Protein AF-A0A970DZ80-F1 (afdb_monomer_lite)

Foldseek 3Di:
DCCDPLVVCLVVQLVVCCVVVVDNVVSNVSSQLSVLCVVVVNDNVSSVVVSVVVVVCCVPPPVNVVVVVVLVVLLVVLVVCVVVCVLVVLLVVCCVVQPDLVSLLVVLLVQLVVQVPDLSNLCNRSLSNSVSNNVVVVHDSVNSNVSNNVD

pLDDT: mean 85.57, std 8.09, range [48.88, 96.75]

Radius of gyration: 20.86 Å; chains: 1; bounding box: 46×33×56 Å

Secondary structure (DSSP, 8-state):
---GGGGGHHHHHHHHHHHHH--HHHHHHHHHHHHHHHHTTT-HHHHHHHHHHHHHHHHH-HHHHHHHHHHHHHHHHHHHHHHTTHHHHHHHHHHHH--SHHHHHHHHHHHHHHHTT-HHHHHHHHHHHHHHHHHHTT--HHHHHHHHHT-

Structure (mmCIF, N/CA/C/O backbone):
data_AF-A0A970DZ80-F1
#
_entry.id   AF-A0A970DZ80-F1
#
loop_
_atom_site.group_PDB
_atom_site.id
_atom_site.type_symbol
_atom_site.label_atom_id
_atom_site.label_alt_id
_atom_site.label_comp_id
_atom_site.label_asym_id
_atom_site.label_entity_id
_atom_site.label_seq_id
_atom_site.pdbx_PDB_ins_code
_atom_site.Cartn_x
_atom_site.Cartn_y
_atom_site.Cartn_z
_atom_site.occupancy
_atom_site.B_iso_or_equiv
_atom_site.auth_seq_id
_atom_site.auth_comp_id
_atom_site.auth_asym_id
_atom_site.auth_atom_id
_atom_site.pdbx_PDB_model_num
ATOM 1 N N . MET A 1 1 ? 3.793 8.892 -30.257 1.00 48.88 1 MET A N 1
ATOM 2 C CA . MET A 1 1 ? 3.895 7.452 -30.570 1.00 48.88 1 MET A CA 1
ATOM 3 C C . MET A 1 1 ? 2.615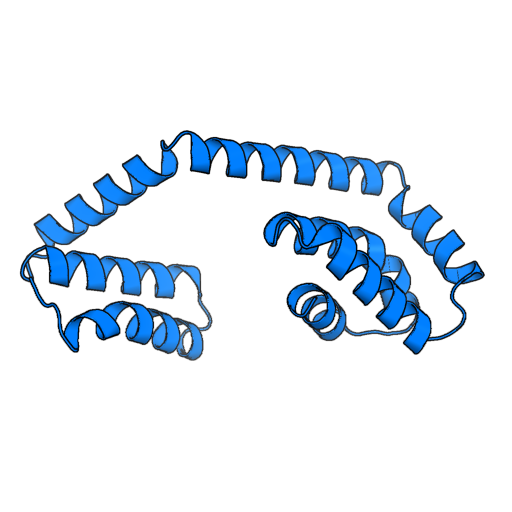 6.803 -30.084 1.00 48.88 1 MET A C 1
ATOM 5 O O . MET A 1 1 ? 2.346 6.873 -28.892 1.00 48.88 1 MET A O 1
ATOM 9 N N . GLU A 1 2 ? 1.790 6.262 -30.978 1.00 55.28 2 GLU A N 1
ATOM 10 C CA . GLU A 1 2 ? 0.603 5.509 -30.561 1.00 55.28 2 GLU A CA 1
ATOM 11 C C . GLU A 1 2 ? 1.027 4.084 -30.207 1.00 55.28 2 GLU A C 1
ATOM 13 O O . GLU A 1 2 ? 1.278 3.258 -31.078 1.00 55.28 2 GLU A O 1
ATOM 18 N N . PHE A 1 3 ? 1.133 3.792 -28.912 1.00 65.94 3 PHE A N 1
ATOM 19 C CA . PHE A 1 3 ? 1.475 2.454 -28.418 1.00 65.94 3 PHE A CA 1
ATOM 20 C C . PHE A 1 3 ? 0.312 1.449 -28.522 1.00 65.94 3 PHE A C 1
ATOM 22 O O . PHE A 1 3 ? 0.455 0.312 -28.075 1.00 65.94 3 PHE A O 1
ATOM 29 N N . GLY A 1 4 ? -0.819 1.841 -29.127 1.00 78.19 4 GLY A N 1
ATOM 30 C CA . GLY A 1 4 ? -1.952 0.976 -29.467 1.00 78.19 4 GLY A CA 1
ATOM 31 C C . GLY A 1 4 ? -2.290 -0.061 -28.389 1.00 78.19 4 GLY A C 1
ATOM 32 O O . GLY A 1 4 ? -2.302 0.230 -27.193 1.00 78.19 4 GLY A O 1
ATOM 33 N N . LEU A 1 5 ? -2.496 -1.307 -28.818 1.00 80.19 5 LEU A N 1
ATOM 34 C CA . LEU A 1 5 ? -2.768 -2.455 -27.942 1.00 80.19 5 LEU A CA 1
ATOM 35 C C . LEU A 1 5 ? -1.568 -2.869 -27.069 1.00 80.19 5 LEU A C 1
ATOM 37 O O . LEU A 1 5 ? -1.751 -3.510 -26.036 1.00 80.19 5 LEU A O 1
ATOM 41 N N . VAL A 1 6 ? -0.343 -2.491 -27.447 1.00 85.00 6 VAL A N 1
ATOM 42 C CA . VAL A 1 6 ? 0.890 -2.847 -26.721 1.00 85.00 6 VAL A CA 1
ATOM 43 C C . VAL A 1 6 ? 0.936 -2.160 -25.349 1.00 85.00 6 VAL A C 1
ATOM 45 O O . VAL A 1 6 ? 1.479 -2.715 -24.398 1.00 85.00 6 VAL A O 1
ATOM 48 N N . SER A 1 7 ? 0.279 -1.005 -25.206 1.00 86.12 7 SER A N 1
ATOM 49 C CA . SER A 1 7 ? 0.152 -0.279 -23.932 1.00 86.12 7 SER A CA 1
ATOM 50 C C . SER A 1 7 ? -0.620 -1.037 -22.839 1.00 86.12 7 SER A C 1
ATOM 52 O O . SER A 1 7 ? -0.438 -0.761 -21.655 1.00 86.12 7 SER A O 1
ATOM 54 N N . VAL A 1 8 ? -1.445 -2.021 -23.215 1.00 90.25 8 VAL A N 1
ATOM 55 C CA . VAL A 1 8 ? -2.233 -2.842 -22.278 1.00 90.25 8 VAL A CA 1
ATOM 56 C C . VAL A 1 8 ? -1.405 -3.995 -21.701 1.00 90.25 8 VAL A C 1
ATOM 58 O O . VAL A 1 8 ? -1.754 -4.547 -20.657 1.00 90.25 8 VAL A O 1
ATOM 61 N N . ILE A 1 9 ? -0.280 -4.347 -22.335 1.00 92.00 9 ILE A N 1
ATOM 62 C CA . ILE A 1 9 ? 0.556 -5.477 -21.913 1.00 92.00 9 ILE A CA 1
ATOM 63 C C . ILE A 1 9 ? 1.079 -5.293 -20.478 1.00 92.00 9 ILE A C 1
ATOM 65 O O . ILE A 1 9 ? 0.874 -6.213 -19.685 1.00 92.00 9 ILE A O 1
ATOM 69 N N . PRO A 1 10 ? 1.674 -4.148 -20.082 1.00 93.81 10 PRO A N 1
ATOM 70 C CA . PRO A 1 10 ? 2.176 -3.971 -18.719 1.00 93.81 10 PRO A CA 1
ATOM 71 C C . PRO A 1 10 ? 1.130 -4.140 -17.606 1.00 93.81 10 PRO A C 1
ATOM 73 O O . PRO A 1 10 ? 1.378 -4.937 -16.693 1.00 93.81 10 PRO A O 1
ATOM 76 N N . PRO A 1 11 ? -0.044 -3.471 -17.647 1.00 94.25 11 PRO A N 1
ATOM 77 C CA . PRO A 1 11 ? -1.057 -3.654 -16.611 1.00 94.25 11 PRO A CA 1
ATOM 78 C C . PRO A 1 11 ? -1.670 -5.059 -16.639 1.00 94.25 11 PRO A C 1
ATOM 80 O O . PRO A 1 11 ? -1.872 -5.650 -15.579 1.00 94.25 11 PRO A O 1
ATOM 83 N N . ALA A 1 12 ? -1.913 -5.639 -17.820 1.00 94.94 12 ALA A N 1
ATOM 84 C CA . ALA A 1 12 ? -2.444 -6.998 -17.920 1.00 94.94 12 ALA A CA 1
ATOM 85 C C . ALA A 1 12 ? -1.473 -8.028 -17.325 1.00 94.94 12 ALA A C 1
ATOM 87 O O . ALA A 1 12 ? -1.881 -8.884 -16.540 1.00 94.94 12 ALA A O 1
ATOM 88 N N . LEU A 1 13 ? -0.180 -7.912 -17.643 1.00 94.94 13 LEU A N 1
ATOM 89 C CA . LEU A 1 13 ? 0.866 -8.776 -17.106 1.00 94.94 13 LEU A CA 1
ATOM 90 C C . LEU A 1 13 ? 0.946 -8.662 -15.580 1.00 94.94 13 LEU A C 1
ATOM 92 O O . LEU A 1 13 ? 0.962 -9.685 -14.896 1.00 94.94 13 LEU A O 1
ATOM 96 N N . ALA A 1 14 ? 0.932 -7.438 -15.043 1.00 95.62 14 ALA A N 1
ATOM 97 C CA . ALA A 1 14 ? 0.954 -7.209 -13.601 1.00 95.62 14 ALA A CA 1
ATOM 98 C C . ALA A 1 14 ? -0.245 -7.863 -12.894 1.00 95.62 14 ALA A C 1
ATOM 100 O O . ALA A 1 14 ? -0.062 -8.562 -11.897 1.00 95.62 14 ALA A O 1
ATOM 101 N N . ILE A 1 15 ? -1.461 -7.690 -13.427 1.00 95.50 15 ILE A N 1
ATOM 102 C CA . ILE A 1 15 ? -2.690 -8.258 -12.852 1.00 95.50 15 ILE A CA 1
ATOM 103 C C . ILE A 1 15 ? -2.661 -9.788 -12.909 1.00 95.50 15 ILE A C 1
ATOM 105 O O . ILE A 1 15 ? -2.884 -10.449 -11.894 1.00 95.50 15 ILE A O 1
ATOM 109 N N . ILE A 1 16 ? -2.355 -10.368 -14.074 1.00 96.50 16 ILE A N 1
ATOM 110 C CA . ILE A 1 16 ? -2.326 -11.826 -14.260 1.00 96.50 16 ILE A CA 1
ATOM 111 C C . ILE A 1 16 ? -1.285 -12.456 -13.332 1.00 96.50 16 ILE A C 1
ATOM 113 O O . ILE A 1 16 ? -1.594 -13.413 -12.615 1.00 96.50 16 ILE A O 1
ATOM 117 N N . LEU A 1 17 ? -0.071 -11.899 -13.284 1.00 95.69 17 LEU A N 1
ATOM 118 C CA . LEU A 1 17 ? 0.977 -12.391 -12.393 1.00 95.69 17 LEU A CA 1
ATOM 119 C C . LEU A 1 17 ? 0.579 -12.246 -10.925 1.00 95.69 17 LEU A C 1
ATOM 121 O O . LEU A 1 17 ? 0.798 -13.184 -10.159 1.00 95.69 17 LEU A O 1
ATOM 125 N N . ALA A 1 18 ? -0.062 -11.145 -10.526 1.00 96.06 18 ALA A N 1
ATOM 126 C CA . ALA A 1 18 ? -0.501 -10.956 -9.145 1.00 96.06 18 ALA A CA 1
ATOM 127 C C . ALA A 1 18 ? -1.551 -12.001 -8.740 1.00 96.06 18 ALA A C 1
ATOM 129 O O . ALA A 1 18 ? -1.488 -12.554 -7.638 1.00 96.06 18 ALA A O 1
ATOM 130 N N . LEU A 1 19 ? -2.477 -12.329 -9.646 1.00 96.06 19 LEU A N 1
ATOM 131 C CA . LEU A 1 19 ? -3.523 -13.322 -9.410 1.00 96.06 19 LEU A CA 1
ATOM 132 C C . LEU A 1 19 ? -2.980 -14.754 -9.332 1.00 96.06 19 LEU A C 1
ATOM 134 O O . LEU A 1 19 ? -3.439 -15.511 -8.469 1.00 96.06 19 LEU A O 1
ATOM 138 N N . VAL A 1 20 ? -2.018 -15.112 -10.191 1.00 96.75 20 VAL A N 1
ATOM 139 C CA . VAL A 1 20 ? -1.418 -16.458 -10.258 1.00 96.75 20 VAL A CA 1
ATOM 140 C C . VAL A 1 20 ? -0.386 -16.667 -9.154 1.00 96.75 20 VAL A C 1
ATOM 142 O O . VAL A 1 20 ? -0.465 -17.638 -8.406 1.00 96.75 20 VAL A O 1
ATOM 145 N N . THR A 1 21 ? 0.577 -15.752 -9.019 1.00 95.06 21 THR A N 1
ATOM 146 C CA . THR A 1 21 ? 1.692 -15.905 -8.070 1.00 95.06 21 THR A CA 1
ATOM 147 C C . THR A 1 21 ? 1.298 -15.591 -6.632 1.00 95.06 21 THR A C 1
ATOM 149 O O . THR A 1 21 ? 2.036 -15.946 -5.714 1.00 95.06 21 THR A O 1
ATOM 152 N N . LYS A 1 22 ? 0.168 -14.895 -6.426 1.00 93.69 22 LYS A N 1
ATOM 153 C CA . LYS A 1 22 ? -0.253 -14.331 -5.131 1.00 93.69 22 LYS A CA 1
ATOM 154 C C . LYS A 1 22 ? 0.805 -13.416 -4.496 1.00 93.69 22 LYS A C 1
ATOM 156 O O . LYS A 1 22 ? 0.773 -13.177 -3.291 1.00 93.69 22 LYS A O 1
ATOM 161 N N . LYS A 1 23 ? 1.742 -12.891 -5.294 1.00 93.69 23 LYS A N 1
ATOM 162 C CA . LYS A 1 23 ? 2.817 -11.991 -4.860 1.00 93.69 23 LYS A CA 1
ATOM 163 C C . LYS A 1 23 ? 2.706 -10.669 -5.612 1.00 93.69 23 LYS A C 1
ATOM 165 O O . LYS A 1 23 ? 3.168 -10.548 -6.743 1.00 93.69 23 LYS A O 1
ATOM 170 N N . VAL A 1 24 ? 2.107 -9.666 -4.973 1.00 93.44 24 VAL A N 1
ATOM 171 C CA . VAL A 1 24 ? 1.808 -8.370 -5.608 1.00 93.44 24 VAL A CA 1
ATOM 172 C C . VAL A 1 24 ? 3.085 -7.627 -6.010 1.00 93.44 24 VAL A C 1
ATOM 174 O O . VAL A 1 24 ? 3.213 -7.237 -7.164 1.00 93.44 24 VAL A O 1
ATOM 177 N N . ILE A 1 25 ? 4.063 -7.505 -5.104 1.00 93.69 25 ILE A N 1
ATOM 178 C CA . ILE A 1 25 ? 5.290 -6.720 -5.347 1.00 93.69 25 ILE A CA 1
ATOM 179 C C . ILE A 1 25 ? 6.094 -7.242 -6.559 1.00 93.69 25 ILE A C 1
ATOM 181 O O . ILE A 1 25 ? 6.344 -6.457 -7.473 1.00 93.69 25 ILE A O 1
ATOM 185 N N . PRO A 1 26 ? 6.450 -8.543 -6.652 1.00 94.12 26 PRO A N 1
ATOM 186 C CA . PRO A 1 26 ? 7.110 -9.081 -7.845 1.00 94.12 26 PRO A CA 1
ATOM 187 C C . PRO A 1 26 ? 6.295 -8.908 -9.130 1.00 94.12 26 PRO A C 1
ATOM 189 O O . PRO A 1 26 ? 6.866 -8.689 -10.194 1.00 94.12 26 PRO A O 1
ATOM 192 N N . SER A 1 27 ? 4.967 -8.995 -9.037 1.00 96.12 27 SER A N 1
ATOM 193 C CA . SER A 1 27 ? 4.080 -8.875 -10.199 1.00 96.12 27 SER A CA 1
ATOM 194 C C . SER A 1 27 ? 4.022 -7.444 -10.730 1.00 96.12 27 SER A C 1
ATOM 196 O O . SER A 1 27 ? 4.090 -7.236 -11.939 1.00 96.12 27 SER A O 1
ATOM 198 N N . LEU A 1 28 ? 3.969 -6.456 -9.831 1.00 94.38 28 LEU A N 1
ATOM 199 C CA . LEU A 1 28 ? 4.071 -5.039 -10.181 1.00 94.38 28 LEU A CA 1
ATOM 200 C C . LEU A 1 28 ? 5.427 -4.724 -10.817 1.00 94.38 28 LEU A C 1
ATOM 202 O O . LEU A 1 28 ? 5.466 -4.073 -11.857 1.00 94.38 28 LEU A O 1
ATOM 206 N N . LEU A 1 29 ? 6.524 -5.237 -10.249 1.00 94.25 29 LEU A N 1
ATOM 207 C CA . LEU A 1 29 ? 7.862 -5.041 -10.811 1.00 94.25 29 LEU A CA 1
ATOM 208 C C . LEU A 1 29 ? 7.970 -5.617 -12.231 1.00 94.25 29 LEU A C 1
ATOM 210 O O . LEU A 1 29 ? 8.496 -4.954 -13.120 1.00 94.25 29 LEU A O 1
ATOM 214 N N . ALA A 1 30 ? 7.435 -6.819 -12.464 1.00 94.25 30 ALA A N 1
ATOM 215 C CA . ALA A 1 30 ? 7.389 -7.420 -13.796 1.00 94.25 30 ALA A CA 1
ATOM 216 C C . ALA A 1 30 ? 6.571 -6.571 -14.787 1.00 94.25 30 ALA A C 1
ATOM 218 O O . ALA A 1 30 ? 6.994 -6.380 -15.928 1.00 94.25 30 ALA A O 1
ATOM 219 N N . GLY A 1 31 ? 5.443 -6.007 -14.342 1.00 94.69 31 GLY A N 1
ATOM 220 C CA . GLY A 1 31 ? 4.664 -5.041 -15.116 1.00 94.69 31 GLY A CA 1
ATOM 221 C C . GLY A 1 31 ? 5.482 -3.806 -15.495 1.00 94.69 31 GLY A C 1
ATOM 222 O O . GLY A 1 31 ? 5.595 -3.491 -16.678 1.00 94.69 31 GLY A O 1
ATOM 223 N N . ILE A 1 32 ? 6.127 -3.155 -14.523 1.00 94.44 32 ILE A N 1
ATOM 224 C CA . ILE A 1 32 ? 6.969 -1.968 -14.751 1.00 94.44 32 ILE A CA 1
ATOM 225 C C . ILE A 1 32 ? 8.099 -2.280 -15.738 1.00 94.44 32 ILE A C 1
ATOM 227 O O . ILE A 1 32 ? 8.281 -1.544 -16.705 1.00 94.44 32 ILE A O 1
ATOM 231 N N . LEU A 1 33 ? 8.806 -3.400 -15.553 1.00 94.50 33 LEU A N 1
ATOM 232 C CA . LEU A 1 33 ? 9.879 -3.827 -16.454 1.00 94.50 33 LEU A CA 1
ATOM 233 C C . LEU A 1 33 ? 9.370 -4.078 -17.876 1.00 94.50 33 LEU A C 1
ATOM 235 O O . LEU A 1 33 ? 10.038 -3.703 -18.836 1.00 94.50 33 LEU A O 1
ATOM 239 N N . SER A 1 34 ? 8.181 -4.666 -18.032 1.00 93.81 34 SER A N 1
ATOM 240 C CA . SER A 1 34 ? 7.580 -4.849 -19.357 1.00 93.81 34 SER A CA 1
ATOM 241 C C . SER A 1 34 ? 7.221 -3.514 -20.023 1.00 93.81 34 SER A C 1
ATOM 243 O O . SER A 1 34 ? 7.466 -3.344 -21.215 1.00 93.81 34 SER A O 1
ATOM 245 N N . GLY A 1 35 ? 6.735 -2.531 -19.256 1.00 92.38 35 GLY A N 1
ATOM 246 C CA . GLY A 1 35 ? 6.494 -1.171 -19.744 1.00 92.38 35 GLY A CA 1
ATOM 247 C C . GLY A 1 35 ? 7.787 -0.468 -20.153 1.00 92.38 35 GLY A C 1
ATOM 248 O O . GLY A 1 35 ? 7.877 0.076 -21.252 1.00 92.38 35 GLY A O 1
ATOM 249 N N . ALA A 1 36 ? 8.822 -0.557 -19.318 1.00 92.44 36 ALA A N 1
ATOM 250 C CA . ALA A 1 36 ? 10.142 -0.016 -19.617 1.00 92.44 36 ALA A CA 1
ATOM 251 C C . ALA A 1 36 ? 10.771 -0.666 -20.859 1.00 92.44 36 ALA A C 1
ATOM 253 O O . ALA A 1 36 ? 11.436 0.016 -21.636 1.00 92.44 36 ALA A O 1
ATOM 254 N N . LEU A 1 37 ? 10.527 -1.961 -21.086 1.00 93.19 37 LEU A N 1
ATOM 255 C CA . LEU A 1 37 ? 10.997 -2.683 -22.268 1.00 93.19 37 LEU A CA 1
ATOM 256 C C . LEU A 1 37 ? 10.326 -2.183 -23.552 1.00 93.19 37 LEU A C 1
ATOM 258 O O . LEU A 1 37 ? 11.005 -1.998 -24.562 1.00 93.19 37 LEU A O 1
ATOM 262 N N . ILE A 1 38 ? 9.020 -1.911 -23.500 1.00 91.81 38 ILE A N 1
ATOM 263 C CA . ILE A 1 38 ? 8.272 -1.322 -24.620 1.00 91.81 38 ILE A CA 1
ATOM 264 C C . ILE A 1 38 ? 8.802 0.084 -24.935 1.00 91.81 38 ILE A C 1
ATOM 266 O O . ILE A 1 38 ? 9.047 0.400 -26.099 1.00 91.81 38 ILE A O 1
ATOM 270 N N . LEU A 1 39 ? 9.031 0.905 -23.904 1.00 90.25 39 LEU A N 1
ATOM 271 C CA . LEU A 1 39 ? 9.573 2.261 -24.051 1.00 90.25 39 LEU A CA 1
ATOM 272 C C . LEU A 1 39 ? 11.029 2.273 -24.541 1.00 90.25 39 LEU A C 1
ATOM 274 O O . LEU A 1 39 ? 11.438 3.207 -25.222 1.00 90.25 39 LEU A O 1
ATOM 278 N N . SER A 1 40 ? 11.792 1.221 -24.244 1.00 90.38 40 SER A N 1
ATOM 279 C CA . SER A 1 40 ? 13.205 1.081 -24.623 1.00 90.38 40 SER A CA 1
ATOM 280 C C . SER A 1 40 ? 13.417 0.301 -25.926 1.00 90.38 40 SER A C 1
ATOM 282 O O . SER A 1 40 ? 14.501 -0.240 -26.144 1.00 90.38 40 SER A O 1
ATOM 284 N N . HIS A 1 41 ? 12.395 0.190 -26.783 1.00 88.06 41 HIS A N 1
ATOM 285 C CA . HIS A 1 41 ? 12.458 -0.534 -28.061 1.00 88.06 41 HIS A CA 1
ATOM 286 C C . HIS A 1 41 ? 12.996 -1.972 -27.938 1.00 88.06 41 HIS A C 1
ATOM 288 O O . HIS A 1 41 ? 13.804 -2.413 -28.754 1.00 88.06 41 HIS A O 1
ATOM 294 N N . TRP A 1 42 ? 12.552 -2.710 -26.917 1.00 87.69 42 TRP A N 1
ATOM 295 C CA . TRP A 1 42 ? 12.970 -4.091 -26.638 1.00 87.69 42 TRP A CA 1
ATOM 296 C C . TRP A 1 42 ? 14.444 -4.266 -26.245 1.00 87.69 42 TRP A C 1
ATOM 298 O O . TRP A 1 42 ? 14.934 -5.394 -26.202 1.00 87.69 42 TRP A O 1
ATOM 308 N N . ASN A 1 43 ? 15.147 -3.185 -25.890 1.00 92.38 43 ASN A N 1
ATOM 309 C CA . ASN A 1 43 ? 16.490 -3.272 -25.326 1.00 92.38 43 ASN A CA 1
ATOM 310 C C . ASN A 1 43 ? 16.434 -3.516 -23.801 1.00 92.38 43 ASN A C 1
ATOM 312 O O . ASN A 1 43 ? 16.019 -2.621 -23.058 1.00 92.38 43 ASN A O 1
ATOM 316 N N . PRO A 1 44 ? 16.879 -4.687 -23.304 1.00 90.19 44 PRO A N 1
ATOM 317 C CA . PRO A 1 44 ? 16.769 -5.032 -21.888 1.00 90.19 44 PRO A CA 1
ATOM 318 C C . PRO A 1 44 ? 17.708 -4.216 -20.991 1.00 90.19 44 PRO A C 1
ATOM 320 O O . PRO A 1 44 ? 17.345 -3.904 -19.860 1.00 90.19 44 PRO A O 1
ATOM 323 N N . ILE A 1 45 ? 18.894 -3.839 -21.480 1.00 93.12 45 ILE A N 1
ATOM 324 C CA . ILE A 1 45 ? 19.860 -3.052 -20.700 1.00 93.12 45 ILE A CA 1
ATOM 325 C C . ILE A 1 45 ? 19.290 -1.653 -20.470 1.00 93.12 45 ILE A C 1
ATOM 327 O O . ILE A 1 45 ? 19.216 -1.193 -19.332 1.00 93.12 45 ILE A O 1
ATOM 331 N N . THR A 1 46 ? 18.812 -1.018 -21.543 1.00 91.75 46 THR A N 1
ATOM 332 C CA . THR A 1 46 ? 18.207 0.316 -21.476 1.00 91.75 46 THR A CA 1
ATOM 333 C C . THR A 1 46 ? 16.931 0.317 -20.632 1.00 91.75 46 THR A C 1
ATOM 335 O O . THR A 1 46 ? 16.735 1.228 -19.830 1.00 91.75 46 THR A O 1
ATOM 338 N N . ALA A 1 47 ? 16.107 -0.731 -20.727 1.00 92.75 47 ALA A N 1
ATOM 339 C CA . ALA A 1 47 ? 14.888 -0.870 -19.930 1.00 92.75 47 ALA A CA 1
ATOM 340 C C . ALA A 1 47 ? 15.163 -0.950 -18.423 1.00 92.75 47 ALA A C 1
ATOM 342 O O . ALA A 1 47 ? 14.457 -0.323 -17.630 1.00 92.75 47 ALA A O 1
ATOM 343 N N . ILE A 1 48 ? 16.201 -1.688 -18.017 1.00 93.88 48 ILE A N 1
ATOM 344 C CA . ILE A 1 48 ? 16.608 -1.764 -16.609 1.00 93.88 48 ILE A CA 1
ATOM 345 C C . ILE A 1 48 ? 17.102 -0.398 -16.137 1.00 93.88 48 ILE A C 1
ATOM 347 O O . ILE A 1 48 ? 16.644 0.082 -15.102 1.00 93.88 48 ILE A O 1
ATOM 351 N N . THR A 1 49 ? 17.983 0.255 -16.902 1.00 93.31 49 THR A N 1
ATOM 352 C CA . THR A 1 49 ? 18.487 1.584 -16.527 1.00 93.31 49 THR A CA 1
ATOM 353 C C . THR A 1 49 ? 17.365 2.613 -16.430 1.00 93.31 49 THR A C 1
ATOM 355 O O . THR A 1 49 ? 17.336 3.367 -15.464 1.00 93.31 49 THR A O 1
ATOM 358 N N . TYR A 1 50 ? 16.407 2.580 -17.362 1.00 93.38 50 TYR A N 1
ATOM 359 C CA . TYR A 1 50 ? 15.236 3.454 -17.367 1.00 93.38 50 TYR A CA 1
ATOM 360 C C . TYR A 1 50 ? 14.340 3.202 -16.152 1.00 93.38 50 TYR A C 1
ATOM 362 O O . TYR A 1 50 ? 13.927 4.130 -15.468 1.00 93.38 50 TYR A O 1
ATOM 370 N N . THR A 1 51 ? 14.088 1.933 -15.823 1.00 93.75 51 THR A N 1
ATOM 371 C CA . THR A 1 51 ? 13.301 1.574 -14.637 1.00 93.75 51 THR A CA 1
ATOM 372 C C . THR A 1 51 ? 13.956 2.099 -13.363 1.00 93.75 51 THR A C 1
ATOM 374 O O . THR A 1 51 ? 13.282 2.687 -12.523 1.00 93.75 51 THR A O 1
ATOM 377 N N . VAL A 1 52 ? 15.271 1.914 -13.214 1.00 94.00 52 VAL A N 1
ATOM 378 C CA . VAL A 1 52 ? 16.010 2.373 -12.030 1.00 94.00 52 VAL A CA 1
ATOM 379 C C . VAL A 1 52 ? 16.024 3.899 -11.939 1.00 94.00 52 VAL A C 1
ATOM 381 O O . VAL A 1 52 ? 15.777 4.427 -10.856 1.00 94.00 52 VAL A O 1
ATOM 384 N N . SER A 1 53 ? 16.258 4.612 -13.047 1.00 93.12 53 SER A N 1
ATOM 385 C CA . SER A 1 53 ? 16.239 6.079 -13.051 1.00 93.12 53 SER A CA 1
ATOM 386 C C . SER A 1 53 ? 14.852 6.625 -12.723 1.00 93.12 53 SER A C 1
ATOM 388 O O . SER A 1 53 ? 14.729 7.482 -11.855 1.00 93.12 53 SER A O 1
ATOM 390 N N . THR A 1 54 ? 13.798 6.073 -13.329 1.00 93.00 54 THR A N 1
ATOM 391 C CA . THR A 1 54 ? 12.417 6.485 -13.052 1.00 93.00 54 THR A CA 1
ATOM 392 C C . THR A 1 54 ? 12.018 6.181 -11.610 1.00 93.00 54 THR A C 1
ATOM 394 O O . THR A 1 54 ? 11.367 7.006 -10.974 1.00 93.00 54 THR A O 1
ATOM 397 N N . LEU A 1 55 ? 12.418 5.034 -11.050 1.00 91.44 55 LEU A N 1
ATOM 398 C CA . LEU A 1 55 ? 12.182 4.737 -9.634 1.00 91.44 55 LEU A CA 1
ATOM 399 C C . LEU A 1 55 ? 12.889 5.747 -8.728 1.00 91.44 55 LEU A C 1
ATOM 401 O O . LEU A 1 55 ? 12.281 6.226 -7.774 1.00 91.44 55 LEU A O 1
ATOM 405 N N . TRP A 1 56 ? 14.143 6.086 -9.030 1.00 93.19 56 TRP A N 1
ATOM 406 C CA . TRP A 1 56 ? 14.895 7.073 -8.262 1.00 93.19 56 TRP A CA 1
ATOM 407 C C . TRP A 1 56 ? 14.221 8.446 -8.295 1.00 93.19 56 TRP A C 1
ATOM 409 O O . TRP A 1 56 ? 13.961 9.017 -7.239 1.00 93.19 56 TRP A O 1
ATOM 419 N N . GLU A 1 57 ? 13.848 8.924 -9.483 1.00 93.56 57 GLU A N 1
ATOM 420 C CA . GLU A 1 57 ? 13.126 10.187 -9.664 1.00 93.56 57 GLU A CA 1
ATOM 421 C C . GLU A 1 57 ? 11.836 10.217 -8.839 1.00 93.56 57 GLU A C 1
ATOM 423 O O . GLU A 1 57 ? 11.641 11.140 -8.052 1.00 93.56 57 GLU A O 1
ATOM 428 N N . ASN A 1 58 ? 11.012 9.167 -8.928 1.00 92.62 58 ASN A N 1
ATOM 429 C CA . ASN A 1 58 ? 9.754 9.078 -8.183 1.00 92.62 58 ASN A CA 1
ATOM 430 C C . ASN A 1 58 ? 9.960 9.025 -6.663 1.00 92.62 58 ASN A C 1
ATOM 432 O O . ASN A 1 58 ? 9.151 9.581 -5.925 1.00 92.62 58 ASN A O 1
ATOM 436 N N . VAL A 1 59 ? 11.021 8.373 -6.179 1.00 89.88 59 VAL A N 1
ATOM 437 C CA . VAL A 1 59 ? 11.345 8.329 -4.743 1.00 89.88 59 VAL A CA 1
ATOM 438 C C . VAL A 1 59 ? 11.844 9.683 -4.242 1.00 89.88 59 VAL A C 1
ATOM 440 O O . VAL A 1 59 ? 11.573 10.041 -3.100 1.00 89.88 59 VAL A O 1
ATOM 443 N N . THR A 1 60 ? 12.564 10.437 -5.073 1.00 92.12 60 THR A N 1
ATOM 444 C CA . THR A 1 60 ? 13.082 11.770 -4.720 1.00 92.12 60 THR A CA 1
ATOM 445 C C . THR A 1 60 ? 12.104 12.912 -4.990 1.00 92.12 60 THR A C 1
ATOM 447 O O . THR A 1 60 ? 12.378 14.051 -4.607 1.00 92.12 60 THR A O 1
ATOM 450 N N . ASP A 1 61 ? 10.970 12.629 -5.631 1.00 95.69 61 ASP A N 1
ATOM 451 C CA . ASP A 1 61 ? 9.921 13.611 -5.871 1.00 95.69 61 ASP A CA 1
ATOM 452 C C . ASP A 1 61 ? 9.412 14.165 -4.530 1.00 95.69 61 ASP A C 1
ATOM 454 O O . ASP A 1 61 ? 9.013 13.424 -3.628 1.00 95.69 61 ASP A O 1
ATOM 458 N N . SER A 1 62 ? 9.433 15.492 -4.397 1.00 93.81 62 SER A N 1
ATOM 459 C CA . SER A 1 62 ? 9.044 16.186 -3.166 1.00 93.81 62 SER A CA 1
ATOM 460 C C . SER A 1 62 ? 7.591 15.919 -2.769 1.00 93.81 62 SER A C 1
ATOM 462 O O . SER A 1 62 ? 7.293 15.854 -1.579 1.00 93.81 62 SER A O 1
ATOM 464 N N . TRP A 1 63 ? 6.693 15.733 -3.739 1.00 91.62 63 TRP A N 1
ATOM 465 C CA . TRP A 1 63 ? 5.296 15.391 -3.488 1.00 91.62 63 TRP A CA 1
ATOM 466 C C . TRP A 1 63 ? 5.163 13.971 -2.928 1.00 91.62 63 TRP A C 1
ATOM 468 O O . TRP A 1 63 ? 4.524 13.765 -1.895 1.00 91.62 63 TRP A O 1
ATOM 478 N N . ASN A 1 64 ? 5.837 12.998 -3.548 1.00 90.44 64 ASN A N 1
ATOM 479 C CA . ASN A 1 64 ? 5.826 11.611 -3.078 1.00 90.44 64 ASN A CA 1
ATOM 480 C C . ASN A 1 64 ? 6.485 11.482 -1.698 1.00 90.44 64 ASN A C 1
ATOM 482 O O . ASN A 1 64 ? 5.966 10.783 -0.826 1.00 90.44 64 ASN A O 1
ATOM 486 N N . LEU A 1 65 ? 7.586 12.200 -1.459 1.00 92.38 65 LEU A N 1
ATOM 487 C CA . LEU A 1 65 ? 8.228 12.277 -0.146 1.00 92.38 65 LEU A CA 1
ATOM 488 C C . LEU A 1 65 ? 7.318 12.907 0.909 1.00 92.38 65 LEU A C 1
ATOM 490 O O . LEU A 1 65 ? 7.291 12.425 2.041 1.00 92.38 65 LEU A O 1
ATOM 494 N N . ALA A 1 66 ? 6.560 13.949 0.559 1.00 90.75 66 ALA A N 1
ATOM 495 C CA . ALA A 1 66 ? 5.602 14.565 1.472 1.00 90.75 66 ALA A CA 1
ATOM 496 C C . ALA A 1 66 ? 4.494 13.580 1.874 1.00 90.75 66 ALA A C 1
ATOM 498 O O . ALA A 1 66 ? 4.187 13.475 3.062 1.00 90.75 66 ALA A O 1
ATOM 499 N N . ILE A 1 67 ? 3.957 12.808 0.921 1.00 88.69 67 ILE A N 1
ATOM 500 C CA . ILE A 1 67 ? 2.985 11.743 1.207 1.00 88.69 67 ILE A CA 1
ATOM 501 C C . ILE A 1 67 ? 3.615 10.681 2.111 1.00 88.69 67 ILE A C 1
ATOM 503 O O . ILE A 1 67 ? 3.052 10.350 3.150 1.00 88.69 67 ILE A O 1
ATOM 507 N N . LEU A 1 68 ? 4.809 10.179 1.786 1.00 88.88 68 LEU A N 1
ATOM 508 C CA . LEU A 1 68 ? 5.489 9.178 2.616 1.00 88.88 68 LEU A CA 1
ATOM 509 C C . LEU A 1 68 ? 5.726 9.677 4.047 1.00 88.88 68 LEU A C 1
ATOM 511 O O . LEU A 1 68 ? 5.449 8.956 5.007 1.00 88.88 68 LEU A O 1
ATOM 515 N N . ALA A 1 69 ? 6.195 10.916 4.206 1.00 91.06 69 ALA A N 1
ATOM 516 C CA . ALA A 1 69 ? 6.385 11.533 5.514 1.00 91.06 69 ALA A CA 1
ATOM 517 C C . ALA A 1 69 ? 5.057 11.665 6.273 1.00 91.06 69 ALA A C 1
ATOM 519 O O . ALA A 1 69 ? 4.990 11.326 7.456 1.00 91.06 69 ALA A O 1
ATOM 520 N N . PHE A 1 70 ? 3.993 12.097 5.592 1.00 87.81 70 PHE A N 1
ATOM 521 C CA . PHE A 1 70 ? 2.648 12.173 6.154 1.00 87.81 70 PHE A CA 1
ATOM 522 C C . PHE A 1 70 ? 2.168 10.804 6.654 1.00 87.81 70 PHE A C 1
ATOM 524 O O . PHE A 1 70 ? 1.782 10.690 7.816 1.00 87.81 70 PHE A O 1
ATOM 531 N N . LEU A 1 71 ? 2.288 9.747 5.844 1.00 87.31 71 LEU A N 1
ATOM 532 C CA . LEU A 1 71 ? 1.893 8.385 6.221 1.00 87.31 71 LEU A CA 1
ATOM 533 C C . LEU A 1 71 ? 2.679 7.848 7.418 1.00 87.31 71 LEU A C 1
ATOM 535 O O . LEU A 1 71 ? 2.104 7.208 8.299 1.00 87.31 71 LEU A O 1
ATOM 539 N N . VAL A 1 72 ? 3.983 8.128 7.485 1.00 90.12 72 VAL A N 1
ATOM 540 C CA . VAL A 1 72 ? 4.821 7.735 8.625 1.00 90.12 72 VAL A CA 1
ATOM 541 C C . VAL A 1 72 ? 4.381 8.456 9.898 1.00 90.12 72 VAL A C 1
ATOM 543 O O . VAL A 1 72 ? 4.161 7.805 10.921 1.00 90.12 72 VAL A O 1
ATOM 546 N N . LEU A 1 73 ? 4.209 9.780 9.847 1.00 90.31 73 LEU A N 1
ATOM 547 C CA . LEU A 1 73 ? 3.750 10.573 10.993 1.00 90.31 73 LEU A CA 1
ATOM 548 C C . LEU A 1 73 ? 2.384 10.107 11.489 1.00 90.31 73 LEU A C 1
ATOM 550 O O . LEU A 1 73 ? 2.145 9.996 12.692 1.00 90.31 73 LEU A O 1
ATOM 554 N N . LEU A 1 74 ? 1.502 9.783 10.557 1.00 85.62 74 LEU A N 1
ATOM 555 C CA . LEU A 1 74 ? 0.175 9.297 10.852 1.00 85.62 74 LEU A CA 1
ATOM 556 C C . LEU A 1 74 ? 0.212 7.900 11.475 1.00 85.62 74 LEU A C 1
ATOM 558 O O . LEU A 1 74 ? -0.446 7.658 12.487 1.00 85.62 74 LEU A O 1
ATOM 562 N N . GLY A 1 75 ? 1.034 7.002 10.931 1.00 85.25 75 GLY A N 1
ATOM 563 C CA . GLY A 1 75 ? 1.311 5.693 11.518 1.00 85.25 75 GLY A CA 1
ATOM 564 C C . GLY A 1 75 ? 1.802 5.801 12.960 1.00 85.25 75 GLY A C 1
ATOM 565 O O . GLY A 1 75 ? 1.322 5.077 13.835 1.00 85.25 75 GLY A O 1
ATOM 566 N N . ILE A 1 76 ? 2.699 6.753 13.231 1.00 90.75 76 ILE A N 1
ATOM 567 C CA . ILE A 1 76 ? 3.193 7.052 14.580 1.00 90.75 76 ILE A CA 1
ATOM 568 C C . ILE A 1 76 ? 2.057 7.546 15.478 1.00 90.75 76 ILE A C 1
ATOM 570 O O . ILE A 1 76 ? 1.899 7.028 16.581 1.00 90.75 76 ILE A O 1
ATOM 574 N N . LEU A 1 77 ? 1.246 8.501 15.018 1.00 86.81 77 LEU A N 1
ATOM 575 C CA . LEU A 1 77 ? 0.123 9.048 15.781 1.00 86.81 77 LEU A CA 1
ATOM 576 C C . LEU A 1 77 ? -0.901 7.964 16.142 1.00 86.81 77 LEU A C 1
ATOM 578 O O . LEU A 1 77 ? -1.282 7.827 17.304 1.00 86.81 77 LEU A O 1
ATOM 582 N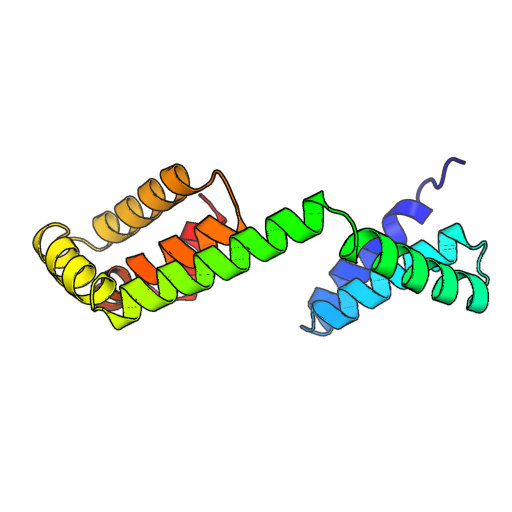 N . VAL A 1 78 ? -1.301 7.148 15.169 1.00 81.06 78 VAL A N 1
ATOM 583 C CA . VAL A 1 78 ? -2.246 6.043 15.371 1.00 81.06 78 VAL A CA 1
ATOM 584 C C . VAL A 1 78 ? -1.666 4.987 16.317 1.00 81.06 78 VAL A C 1
ATOM 586 O O . VAL A 1 78 ? -2.362 4.501 17.212 1.00 81.06 78 VAL A O 1
ATOM 589 N N . SER A 1 79 ? -0.374 4.674 16.188 1.00 84.69 79 SER A N 1
ATOM 590 C CA . SER A 1 79 ? 0.332 3.777 17.110 1.00 84.69 79 SER A CA 1
ATOM 591 C C . SER A 1 79 ? 0.385 4.337 18.537 1.00 84.69 79 SER A C 1
ATOM 593 O O . SER A 1 79 ? 0.102 3.616 19.493 1.00 84.69 79 SER A O 1
ATOM 595 N N . LEU A 1 80 ? 0.648 5.636 18.697 1.00 88.38 80 LEU A N 1
ATOM 596 C CA . LEU A 1 80 ? 0.631 6.328 19.988 1.00 88.38 80 LEU A CA 1
ATOM 597 C C . LEU A 1 80 ? -0.749 6.287 20.646 1.00 88.38 80 LEU A C 1
ATOM 599 O O . LEU A 1 80 ? -0.849 5.970 21.829 1.00 88.38 80 LEU A O 1
ATOM 603 N N . VAL A 1 81 ? -1.820 6.551 19.892 1.00 84.12 81 VAL A N 1
ATOM 604 C CA . VAL A 1 81 ? -3.202 6.483 20.398 1.00 84.12 81 VAL A CA 1
ATOM 605 C C . VAL A 1 81 ? -3.563 5.063 20.838 1.00 84.12 81 VAL A C 1
ATOM 607 O O . VAL A 1 81 ? -4.198 4.880 21.882 1.00 84.12 81 VAL A O 1
ATOM 610 N N . ASN A 1 82 ? -3.129 4.049 20.083 1.00 82.25 82 ASN A N 1
ATOM 611 C CA . ASN A 1 82 ? -3.285 2.652 20.485 1.00 82.25 82 ASN A CA 1
ATOM 612 C C . ASN A 1 82 ? -2.541 2.348 21.783 1.00 82.25 82 ASN A C 1
ATOM 614 O O . ASN A 1 82 ? -3.119 1.744 22.686 1.00 82.25 82 ASN A O 1
ATOM 618 N N . LEU A 1 83 ? -1.275 2.763 21.875 1.00 85.19 83 LEU A N 1
ATOM 619 C CA . LEU A 1 83 ? -0.416 2.492 23.024 1.00 85.19 83 LEU A CA 1
ATOM 620 C C . LEU A 1 83 ? -0.910 3.212 24.285 1.00 85.19 83 LEU A C 1
ATOM 622 O O . LEU A 1 83 ? -0.894 2.636 25.368 1.00 85.19 83 LEU A O 1
ATOM 626 N N . ALA A 1 84 ? -1.434 4.431 24.138 1.00 86.94 84 ALA A N 1
ATOM 627 C CA . ALA A 1 84 ? -2.075 5.192 25.208 1.00 86.94 84 ALA A CA 1
ATOM 628 C C . ALA A 1 84 ? -3.419 4.587 25.674 1.00 86.94 84 ALA A C 1
ATOM 630 O O . ALA A 1 84 ? -4.047 5.102 26.599 1.00 86.94 84 ALA A O 1
ATOM 631 N N . GLY A 1 85 ? -3.897 3.511 25.033 1.00 82.75 85 GLY A N 1
ATOM 632 C CA . GLY A 1 85 ? -5.164 2.855 25.356 1.00 82.75 85 GLY A CA 1
ATOM 633 C C . GLY A 1 85 ? -6.402 3.597 24.840 1.00 82.75 85 GLY A C 1
ATOM 634 O O . GLY A 1 85 ? -7.527 3.231 25.193 1.00 82.75 85 GLY A O 1
ATOM 635 N N . GLY A 1 86 ? -6.227 4.613 23.988 1.00 80.00 86 GLY A N 1
ATOM 636 C CA . GLY A 1 86 ? -7.318 5.402 23.412 1.00 80.00 86 GLY A CA 1
ATOM 637 C C . GLY A 1 86 ? -8.280 4.537 22.602 1.00 80.00 86 GLY A C 1
ATOM 638 O O . GLY A 1 86 ? -9.485 4.563 22.842 1.00 80.00 86 GLY A O 1
ATOM 639 N N . SER A 1 87 ? -7.749 3.680 21.729 1.00 77.25 87 SER A N 1
ATOM 640 C CA . SER A 1 87 ? -8.545 2.762 20.899 1.00 77.25 87 SER A CA 1
ATOM 641 C C . SER A 1 87 ? -9.304 1.715 21.724 1.00 77.25 87 SER A C 1
ATOM 643 O O . SER A 1 87 ? -10.417 1.331 21.367 1.00 77.25 87 SER A O 1
ATOM 645 N N . ALA A 1 88 ? -8.753 1.288 22.867 1.00 75.44 88 ALA A N 1
ATOM 646 C CA . ALA A 1 88 ? -9.418 0.352 23.774 1.00 75.44 88 ALA A CA 1
ATOM 647 C C . ALA A 1 88 ? -10.595 1.014 24.510 1.00 75.44 88 ALA A C 1
ATOM 649 O O . ALA A 1 88 ? -11.706 0.483 24.494 1.00 75.44 88 ALA A O 1
ATOM 650 N N . ARG A 1 89 ? -10.393 2.212 25.083 1.00 79.75 89 ARG A N 1
ATOM 651 C CA . ARG A 1 89 ? -11.475 2.969 25.743 1.00 79.75 89 ARG A CA 1
ATOM 652 C C . ARG A 1 89 ? -12.536 3.447 24.757 1.00 79.75 89 ARG A C 1
ATOM 654 O O . ARG A 1 89 ? -13.722 3.411 25.080 1.00 79.75 89 ARG A O 1
ATOM 661 N N . TYR A 1 90 ? -12.128 3.856 23.557 1.00 76.56 90 TYR A N 1
ATOM 662 C CA . TYR A 1 90 ? -13.049 4.159 22.465 1.00 76.56 90 TYR A CA 1
ATOM 663 C C . TYR A 1 90 ? -13.871 2.923 22.099 1.00 76.56 90 TYR A C 1
ATOM 665 O O . TYR A 1 90 ? -15.091 3.014 21.990 1.00 76.56 90 TYR A O 1
ATOM 673 N N . GLY A 1 91 ? -13.225 1.755 22.022 1.00 73.38 91 GLY A N 1
ATOM 674 C CA . GLY A 1 91 ? -13.884 0.463 21.884 1.00 73.38 91 GLY A CA 1
ATOM 675 C C . GLY A 1 91 ? -14.953 0.241 22.953 1.00 73.38 91 GLY A C 1
ATOM 676 O O . GLY A 1 91 ? -16.109 0.010 22.618 1.00 73.38 91 GLY A O 1
ATOM 677 N N . GLU A 1 92 ? -14.620 0.370 24.236 1.00 79.31 92 GLU A N 1
ATOM 678 C CA . GLU A 1 92 ? -15.582 0.199 25.334 1.00 79.31 92 GLU A CA 1
ATOM 679 C C . GLU A 1 92 ? -16.746 1.202 25.293 1.00 79.31 92 GLU A C 1
ATOM 681 O O . GLU A 1 92 ? -17.903 0.822 25.497 1.00 79.31 92 GLU A O 1
ATOM 686 N N . TRP A 1 93 ? -16.470 2.477 25.009 1.00 83.19 93 TRP A N 1
ATOM 687 C CA . TRP A 1 93 ? -17.502 3.506 24.861 1.00 83.19 93 TRP A CA 1
ATOM 688 C C . TRP A 1 93 ? -18.427 3.202 23.679 1.00 83.19 93 TRP A C 1
ATOM 690 O O . TRP A 1 93 ? -19.654 3.177 23.833 1.00 83.19 93 TRP A O 1
ATOM 700 N N . ALA A 1 94 ? -17.846 2.894 22.518 1.00 77.94 94 ALA A N 1
ATOM 701 C CA . ALA A 1 94 ? -18.577 2.556 21.306 1.00 77.94 94 ALA A CA 1
ATOM 702 C C . ALA A 1 94 ? -19.437 1.313 21.535 1.00 77.94 94 ALA A C 1
ATOM 704 O O . ALA A 1 94 ? -20.587 1.280 21.123 1.00 77.94 94 ALA A O 1
ATOM 705 N N . GLN A 1 95 ? -18.945 0.330 22.285 1.00 70.62 95 GLN A N 1
ATOM 706 C CA . GLN A 1 95 ? -19.704 -0.861 22.658 1.00 70.62 95 GLN A CA 1
ATOM 707 C C . GLN A 1 95 ? -20.889 -0.595 23.598 1.00 70.62 95 GLN A C 1
ATOM 709 O O . GLN A 1 95 ? -21.844 -1.369 23.594 1.00 70.62 95 GLN A O 1
ATOM 714 N N . ARG A 1 96 ? -20.842 0.448 24.437 1.00 78.19 96 ARG A N 1
ATOM 715 C CA . ARG A 1 96 ? -21.986 0.839 25.284 1.00 78.19 96 ARG A CA 1
ATOM 716 C C . ARG A 1 96 ? -23.075 1.543 24.469 1.00 78.19 96 ARG A C 1
ATOM 718 O O . ARG A 1 96 ? -24.259 1.404 24.777 1.00 78.19 96 ARG A O 1
ATOM 725 N N . ARG A 1 97 ? -22.681 2.285 23.428 1.00 81.94 97 ARG A N 1
ATOM 726 C CA . ARG A 1 97 ? -23.571 3.045 22.530 1.00 81.94 97 ARG A CA 1
ATOM 727 C C . ARG A 1 97 ? -24.126 2.206 21.375 1.00 81.94 97 ARG A C 1
ATOM 729 O O . ARG A 1 97 ? -25.304 2.323 21.051 1.00 81.94 97 ARG A O 1
ATOM 736 N N . ILE A 1 98 ? -23.297 1.365 20.765 1.00 82.38 98 ILE A N 1
ATOM 737 C CA . ILE A 1 98 ? -23.625 0.511 19.622 1.00 82.38 98 ILE A CA 1
ATOM 738 C C . ILE A 1 98 ? -24.053 -0.851 20.158 1.00 82.38 98 ILE A C 1
ATOM 740 O O . ILE A 1 98 ? -23.244 -1.600 20.698 1.00 82.38 98 ILE A O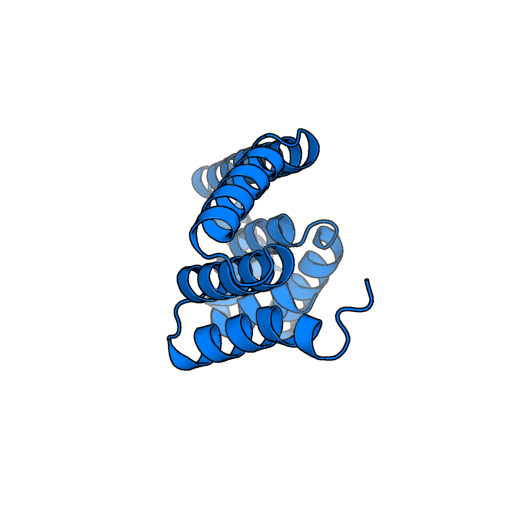 1
ATOM 744 N N . LYS A 1 99 ? -25.338 -1.182 20.002 1.00 80.81 99 LYS A N 1
ATOM 745 C CA . LYS A 1 99 ? -25.924 -2.427 20.530 1.00 80.81 99 LYS A CA 1
ATOM 746 C C . LYS A 1 99 ? -26.135 -3.521 19.480 1.00 80.81 99 LYS A C 1
ATOM 748 O O . LYS A 1 99 ? -26.544 -4.621 19.834 1.00 80.81 99 LYS A O 1
ATOM 753 N N . SER A 1 100 ? -25.873 -3.244 18.201 1.00 84.62 100 SER A N 1
ATOM 754 C CA . SER A 1 100 ? -26.154 -4.175 17.103 1.00 84.62 100 SER A CA 1
ATOM 755 C C . SER A 1 100 ? -24.975 -4.330 16.144 1.00 84.62 100 SER A C 1
ATOM 757 O O . SER A 1 100 ? -24.199 -3.401 15.917 1.00 84.62 100 SER A O 1
ATOM 759 N N . ARG A 1 101 ? -24.886 -5.514 15.525 1.00 78.56 101 ARG A N 1
ATOM 760 C CA . ARG A 1 101 ? -23.897 -5.835 14.483 1.00 78.56 101 ARG A CA 1
ATOM 761 C C . ARG A 1 101 ? -24.020 -4.917 13.261 1.00 78.56 101 ARG A C 1
ATOM 763 O O . ARG A 1 101 ? -23.009 -4.510 12.696 1.00 78.56 101 ARG A O 1
ATOM 770 N N . ALA A 1 102 ? -25.251 -4.573 12.877 1.00 81.12 102 ALA A N 1
ATOM 771 C CA . ALA A 1 102 ? -25.511 -3.617 11.802 1.00 81.12 102 ALA A CA 1
ATOM 772 C C . ALA A 1 102 ? -25.035 -2.205 12.185 1.00 81.12 102 ALA A C 1
ATOM 774 O O . ALA A 1 102 ? -24.399 -1.533 11.380 1.00 81.12 102 ALA A O 1
ATOM 775 N N . GLY A 1 103 ? -25.248 -1.789 13.439 1.00 80.12 103 GLY A N 1
ATOM 776 C CA . GLY A 1 103 ? -24.788 -0.496 13.945 1.00 80.12 103 GLY A CA 1
ATOM 777 C C . GLY A 1 103 ? -23.266 -0.357 13.948 1.00 80.12 103 GLY A C 1
ATOM 778 O O . GLY A 1 103 ? -22.761 0.706 13.607 1.00 80.12 103 GLY A O 1
ATOM 779 N N . SER A 1 104 ? -22.519 -1.426 14.260 1.00 79.38 104 SER A N 1
ATOM 780 C CA . SER A 1 104 ? -21.051 -1.373 14.190 1.00 79.38 104 SER A CA 1
ATOM 781 C C . SER A 1 104 ? -20.547 -1.224 12.758 1.00 79.38 104 SER A C 1
ATOM 783 O O . SER A 1 104 ? -19.613 -0.472 12.525 1.00 79.38 104 SER A O 1
ATOM 785 N N . GLN A 1 105 ? -21.185 -1.904 11.801 1.00 78.38 105 GLN A N 1
ATOM 786 C CA . GLN A 1 105 ? -20.821 -1.810 10.384 1.00 78.38 105 GLN A CA 1
ATOM 787 C C . GLN A 1 105 ? -21.154 -0.434 9.810 1.00 78.38 105 GLN A C 1
ATOM 789 O O . GLN A 1 105 ? -20.341 0.139 9.098 1.00 78.38 105 GLN A O 1
ATOM 794 N N . PHE A 1 106 ? -22.311 0.120 10.174 1.00 84.19 106 PHE A N 1
ATOM 795 C CA . PHE A 1 106 ? -22.721 1.454 9.752 1.00 84.19 106 PHE A CA 1
ATOM 796 C C . PHE A 1 106 ? -21.833 2.556 10.349 1.00 84.19 106 PHE A C 1
ATOM 798 O O . PHE A 1 106 ? -21.483 3.507 9.661 1.00 84.19 106 PHE A O 1
ATOM 805 N N . ALA A 1 107 ? -21.401 2.407 11.606 1.00 81.75 107 ALA A N 1
ATOM 806 C CA . ALA A 1 107 ? -20.440 3.322 12.218 1.00 81.75 107 ALA A CA 1
ATOM 807 C C . ALA A 1 107 ? -19.069 3.264 11.526 1.00 81.75 107 ALA A C 1
ATOM 809 O O . ALA A 1 107 ? -18.484 4.310 11.266 1.00 81.75 107 ALA A O 1
ATOM 810 N N . THR A 1 108 ? -18.579 2.062 11.189 1.00 80.62 108 THR A N 1
ATOM 811 C CA . THR A 1 108 ? -17.348 1.903 10.397 1.00 80.62 108 THR A CA 1
ATOM 812 C C . THR A 1 108 ? -17.499 2.563 9.033 1.00 80.62 108 THR A C 1
ATOM 814 O O . THR A 1 108 ? -16.597 3.271 8.612 1.00 80.62 108 THR A O 1
ATOM 817 N N . PHE A 1 109 ? -18.646 2.373 8.382 1.00 82.75 109 PHE A N 1
ATOM 818 C CA . PHE A 1 109 ? -18.939 2.938 7.071 1.00 82.75 109 PHE A CA 1
ATOM 819 C C . PHE A 1 109 ? -18.934 4.476 7.085 1.00 82.75 109 PHE A C 1
ATOM 821 O O . PHE A 1 109 ? -18.272 5.104 6.269 1.00 82.75 109 PHE A O 1
ATO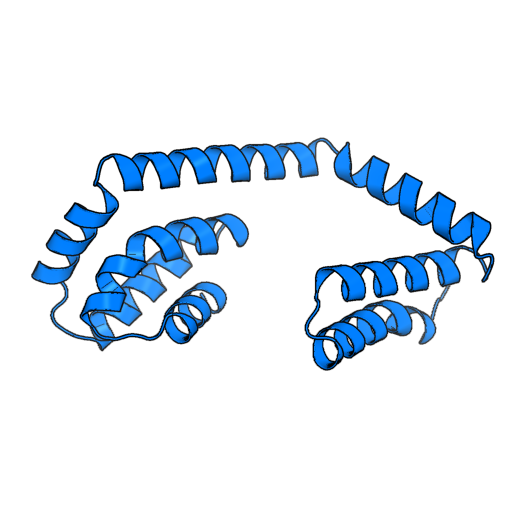M 828 N N . ILE A 1 110 ? -19.609 5.096 8.060 1.00 83.31 110 ILE A N 1
ATOM 829 C CA . ILE A 1 110 ? -19.605 6.559 8.219 1.00 83.31 110 ILE A CA 1
ATOM 830 C C . ILE A 1 110 ? -18.197 7.079 8.514 1.00 83.31 110 ILE A C 1
ATOM 832 O O . ILE A 1 110 ? -17.801 8.106 7.969 1.00 83.31 110 ILE A O 1
ATOM 836 N N . LEU A 1 111 ? -17.447 6.393 9.382 1.00 79.19 111 LEU A N 1
ATOM 837 C CA . LEU A 1 111 ? -16.082 6.795 9.707 1.00 79.19 111 LEU A CA 1
ATOM 838 C C . LEU A 1 111 ? -15.159 6.678 8.484 1.00 79.19 111 LEU A C 1
ATOM 840 O O . LEU A 1 111 ? -14.320 7.551 8.300 1.00 79.19 111 LEU A O 1
ATOM 844 N N . GLY A 1 112 ? -15.362 5.656 7.645 1.00 77.56 112 GLY A N 1
ATOM 845 C CA . GLY A 1 112 ? -14.710 5.504 6.344 1.00 77.56 112 GLY A CA 1
ATOM 846 C C . GLY A 1 112 ? -14.962 6.711 5.448 1.00 77.56 112 GLY A C 1
ATOM 847 O O . GLY A 1 112 ? -14.022 7.421 5.120 1.00 77.56 112 GLY A O 1
ATOM 848 N N . ILE A 1 113 ? -16.231 7.048 5.195 1.00 79.44 113 ILE A N 1
ATOM 849 C CA . ILE A 1 113 ? -16.611 8.213 4.372 1.00 79.44 113 ILE A CA 1
ATOM 850 C C . ILE A 1 113 ? -16.015 9.524 4.905 1.00 79.44 113 ILE A C 1
ATOM 852 O O . ILE A 1 113 ? -15.555 10.361 4.132 1.00 79.44 113 ILE A O 1
ATOM 856 N N . LEU A 1 114 ? -16.026 9.730 6.226 1.00 77.94 114 LEU A N 1
ATOM 857 C CA . LEU A 1 114 ? -15.486 10.950 6.839 1.00 77.94 114 LEU A CA 1
ATOM 858 C C . LEU A 1 114 ? -13.964 11.076 6.683 1.00 77.94 114 LEU A C 1
ATOM 860 O O . LEU A 1 114 ? -13.449 12.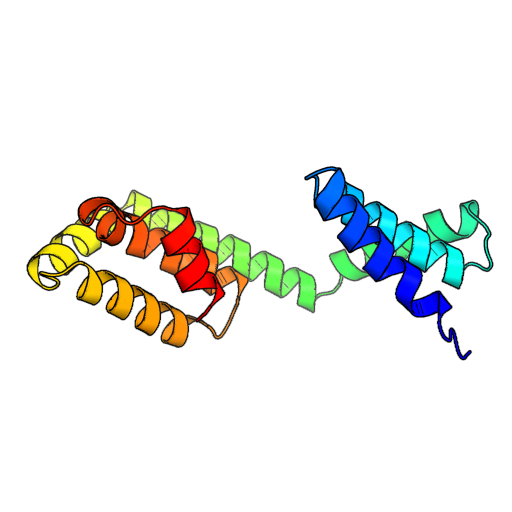192 6.695 1.00 77.94 114 LEU A O 1
ATOM 864 N N . ILE A 1 115 ? -13.252 9.951 6.582 1.00 76.94 115 ILE A N 1
ATOM 865 C CA . ILE A 1 115 ? -11.785 9.883 6.552 1.00 76.94 115 ILE A CA 1
ATOM 866 C C . ILE A 1 115 ? -11.253 9.587 5.131 1.00 76.94 115 ILE A C 1
ATOM 868 O O . ILE A 1 115 ? -10.056 9.724 4.892 1.00 76.94 115 ILE A O 1
ATOM 872 N N . PHE A 1 116 ? -12.130 9.307 4.159 1.00 71.75 116 PHE A N 1
ATOM 873 C CA . PHE A 1 116 ? -11.816 8.920 2.771 1.00 71.75 116 PHE A CA 1
ATOM 874 C C . PHE A 1 116 ? -11.056 9.968 1.931 1.00 71.75 116 PHE A C 1
ATOM 876 O O . PHE A 1 116 ? -10.782 9.754 0.756 1.00 71.75 116 PHE A O 1
ATOM 883 N N . ILE A 1 117 ? -10.674 11.109 2.506 1.00 65.88 117 ILE A N 1
ATOM 884 C CA . ILE A 1 117 ? -9.821 12.089 1.817 1.00 65.88 117 ILE A CA 1
ATOM 885 C C . ILE A 1 117 ? -8.475 11.471 1.388 1.00 65.88 117 ILE A C 1
ATOM 887 O O . ILE A 1 117 ? -7.900 11.925 0.403 1.00 65.88 117 ILE A O 1
ATOM 891 N N . ASP A 1 118 ? -7.994 10.441 2.094 1.00 75.88 118 ASP A N 1
ATOM 892 C CA . ASP A 1 118 ? -6.747 9.733 1.789 1.00 75.88 118 ASP A CA 1
ATOM 893 C C . ASP A 1 118 ? -6.930 8.213 1.996 1.00 75.88 118 ASP A C 1
ATOM 895 O O . ASP A 1 118 ? -7.365 7.761 3.060 1.00 75.88 118 ASP A O 1
ATOM 899 N N . ASP A 1 119 ? -6.643 7.420 0.960 1.00 73.56 119 ASP A N 1
ATOM 900 C CA . ASP A 1 119 ? -6.877 5.970 0.899 1.00 73.56 119 ASP A CA 1
ATOM 901 C C . ASP A 1 119 ? -5.966 5.187 1.857 1.00 73.56 119 ASP A C 1
ATOM 903 O O . ASP A 1 119 ? -6.404 4.248 2.538 1.00 73.56 119 ASP A O 1
ATOM 907 N N . TYR A 1 120 ? -4.715 5.625 1.995 1.00 74.44 120 TYR A N 1
ATOM 908 C CA . TYR A 1 120 ? -3.769 5.064 2.955 1.00 74.44 120 TYR A CA 1
ATOM 909 C C . TYR A 1 120 ? -4.160 5.401 4.403 1.00 74.44 120 TYR A C 1
ATOM 911 O O . TYR A 1 120 ? -4.112 4.532 5.284 1.00 74.44 120 TYR A O 1
ATOM 919 N N . PHE A 1 121 ? -4.581 6.640 4.664 1.00 74.62 121 PHE A N 1
ATOM 920 C CA . PHE A 1 121 ? -5.022 7.107 5.976 1.00 74.62 121 PHE A CA 1
ATOM 921 C C . PHE A 1 121 ? -6.296 6.403 6.435 1.00 74.62 121 PHE A C 1
ATOM 923 O O . PHE A 1 121 ? -6.370 5.960 7.586 1.00 74.62 121 PHE A O 1
ATOM 930 N N . ASN A 1 122 ? -7.280 6.280 5.544 1.00 79.69 122 ASN A N 1
ATOM 931 C CA . ASN A 1 122 ? -8.547 5.614 5.816 1.00 79.69 122 ASN A CA 1
ATOM 932 C C . ASN A 1 122 ? -8.308 4.173 6.289 1.00 79.69 122 ASN A C 1
ATOM 934 O O . ASN A 1 122 ? -8.712 3.797 7.396 1.00 79.69 122 ASN A O 1
ATOM 938 N N . CYS A 1 123 ? -7.523 3.400 5.530 1.00 78.62 123 CYS A N 1
ATOM 939 C CA . CYS A 1 123 ? -7.163 2.031 5.894 1.00 78.62 123 CYS A CA 1
ATOM 940 C C . CYS A 1 123 ? -6.431 1.939 7.238 1.00 78.62 123 CYS A C 1
ATOM 942 O O . CYS A 1 123 ? -6.746 1.074 8.066 1.00 78.62 123 CYS A O 1
ATOM 944 N N . LEU A 1 124 ? -5.466 2.829 7.481 1.00 78.50 124 LEU A N 1
ATOM 945 C CA . LEU A 1 124 ? -4.632 2.772 8.677 1.00 78.50 124 LEU A CA 1
ATOM 946 C C . LEU A 1 124 ? -5.396 3.190 9.945 1.00 78.50 124 LEU A C 1
ATOM 948 O O . LEU A 1 124 ? -5.281 2.537 10.989 1.00 78.50 124 LEU A O 1
ATOM 952 N N . THR A 1 125 ? -6.220 4.229 9.860 1.00 78.31 125 THR A N 1
ATOM 953 C CA . THR A 1 125 ? -6.901 4.826 11.016 1.00 78.31 125 THR A CA 1
ATOM 954 C C . THR A 1 125 ? -8.218 4.146 11.324 1.00 78.31 125 THR A C 1
ATOM 956 O O . THR A 1 125 ? -8.420 3.701 12.456 1.00 78.31 125 THR A O 1
ATOM 959 N N . VAL A 1 126 ? -9.104 3.997 10.333 1.00 79.75 126 VAL A N 1
ATOM 960 C CA . VAL A 1 126 ? -10.410 3.351 10.534 1.00 79.75 126 VAL A CA 1
ATOM 961 C C . VAL A 1 126 ? -10.212 1.888 10.898 1.00 79.75 126 VAL A C 1
ATOM 963 O O . VAL A 1 126 ? -10.829 1.402 11.847 1.00 79.75 126 VAL A O 1
ATOM 966 N N . GLY A 1 127 ? -9.285 1.206 10.220 1.00 82.06 127 GLY A N 1
ATOM 967 C CA . GLY A 1 127 ? -8.913 -0.168 10.540 1.00 82.06 127 GLY A CA 1
ATOM 968 C C . GLY A 1 127 ? -8.461 -0.319 11.985 1.00 82.06 127 GLY A C 1
ATOM 969 O O . GLY A 1 127 ? -8.949 -1.194 12.696 1.00 82.06 127 GLY A O 1
ATOM 970 N N . THR A 1 128 ? -7.583 0.563 12.454 1.00 79.50 128 THR A N 1
ATOM 971 C CA . THR A 1 128 ? -7.069 0.519 13.824 1.00 79.50 128 THR A CA 1
ATOM 972 C C . THR A 1 128 ? -8.140 0.823 14.876 1.00 79.50 128 THR A C 1
ATOM 974 O O . THR A 1 128 ? -8.262 0.092 15.862 1.00 79.50 128 THR A O 1
ATOM 977 N N . VAL A 1 129 ? -8.925 1.882 14.670 1.00 78.50 129 VAL A N 1
ATOM 978 C CA . VAL A 1 129 ? -9.914 2.369 15.643 1.00 78.50 129 VAL A CA 1
ATOM 979 C C . VAL A 1 129 ? -11.130 1.443 15.721 1.00 78.50 129 VAL A C 1
ATOM 981 O O . VAL A 1 129 ? -11.643 1.182 16.811 1.00 78.50 129 VAL A O 1
ATOM 984 N N . MET A 1 130 ? -11.587 0.906 14.584 1.00 81.38 130 MET A N 1
ATOM 985 C CA . MET A 1 130 ? -12.804 0.092 14.529 1.00 81.38 130 MET A CA 1
ATOM 986 C C . MET A 1 130 ? -12.573 -1.384 14.842 1.00 81.38 130 MET A C 1
ATOM 988 O O . MET A 1 130 ? -13.520 -2.052 15.260 1.00 81.38 130 MET A O 1
ATOM 992 N N . ARG A 1 131 ? -11.340 -1.893 14.733 1.00 83.25 131 ARG A N 1
ATOM 993 C CA . ARG A 1 131 ? -10.996 -3.290 15.057 1.00 83.25 131 ARG A CA 1
ATOM 994 C C . ARG A 1 131 ? -11.552 -3.787 16.403 1.00 83.25 131 ARG A C 1
ATOM 996 O O . ARG A 1 131 ? -12.256 -4.798 16.383 1.00 83.25 131 ARG A O 1
ATOM 1003 N N . PRO A 1 132 ? -11.338 -3.117 17.557 1.00 78.56 132 PRO A N 1
ATOM 1004 C CA . PRO A 1 132 ? -11.883 -3.583 18.839 1.00 78.56 132 PRO A CA 1
ATOM 1005 C C . PRO A 1 132 ? -13.420 -3.543 18.903 1.00 78.56 132 PRO A C 1
ATOM 1007 O O . PRO A 1 132 ? -14.035 -4.316 19.642 1.00 78.56 132 PRO A O 1
ATOM 1010 N N . VAL A 1 133 ? -14.062 -2.660 18.132 1.00 80.62 133 VAL A N 1
ATOM 1011 C CA . VAL A 1 133 ? -15.527 -2.561 18.056 1.00 80.62 133 VAL A CA 1
ATOM 1012 C C . VAL A 1 133 ? -16.087 -3.724 17.239 1.00 80.62 133 VAL A C 1
ATOM 1014 O O . VAL A 1 133 ? -17.010 -4.409 17.680 1.00 80.62 133 VAL A O 1
ATOM 1017 N N . THR A 1 134 ? -15.511 -3.987 16.067 1.00 83.50 134 THR A N 1
ATOM 1018 C CA . THR A 1 134 ? -15.976 -5.030 15.145 1.00 83.50 134 THR A CA 1
ATOM 1019 C C . THR A 1 134 ? -15.651 -6.443 15.618 1.00 83.50 134 THR A C 1
ATOM 1021 O O . THR A 1 134 ? -16.460 -7.352 15.403 1.00 83.50 134 THR A O 1
ATOM 1024 N N . ASP A 1 135 ? -14.525 -6.632 16.312 1.00 82.38 135 ASP A N 1
ATOM 1025 C CA . ASP A 1 135 ? -14.123 -7.934 16.855 1.00 82.38 135 ASP A CA 1
ATOM 1026 C C . ASP A 1 13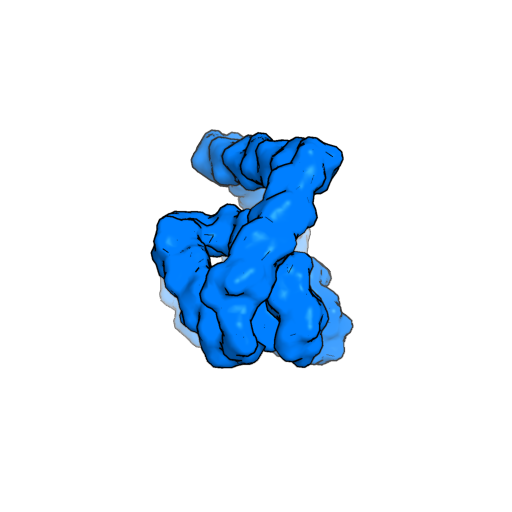5 ? -15.142 -8.438 17.899 1.00 82.38 135 ASP A C 1
ATOM 1028 O O . ASP A 1 135 ? -15.491 -9.622 17.899 1.00 82.38 135 ASP A O 1
ATOM 1032 N N . LYS A 1 136 ? -15.743 -7.550 18.711 1.00 78.38 136 LYS A N 1
ATOM 1033 C CA . LYS A 1 136 ? -16.809 -7.928 19.664 1.00 78.38 136 LYS A CA 1
ATOM 1034 C C . LYS A 1 136 ? -18.055 -8.486 18.979 1.00 78.38 136 LYS A C 1
ATOM 1036 O O . LYS A 1 136 ? -18.668 -9.431 19.473 1.00 78.38 136 LYS A O 1
ATOM 1041 N N . PHE A 1 137 ? -18.434 -7.919 17.837 1.00 82.56 137 PHE A N 1
ATOM 1042 C CA . PHE A 1 137 ? -19.587 -8.377 17.057 1.00 82.56 137 PHE A CA 1
ATOM 1043 C C . PHE A 1 137 ? -19.250 -9.538 16.111 1.00 82.56 137 PHE A C 1
ATOM 1045 O O . PHE A 1 137 ? -20.055 -9.865 15.230 1.00 82.56 137 PHE A O 1
ATOM 1052 N N . LYS A 1 138 ? -18.074 -10.169 16.277 1.00 83.94 138 LYS A N 1
ATOM 1053 C CA . LYS A 1 138 ? -17.595 -11.289 15.453 1.00 83.94 138 LYS A CA 1
ATOM 1054 C C . LYS A 1 138 ? -17.699 -10.967 13.956 1.00 83.94 138 LYS A C 1
ATOM 1056 O O . LYS A 1 138 ? -18.202 -11.756 13.149 1.00 83.94 138 LYS A O 1
ATOM 1061 N N . VAL A 1 139 ? -17.307 -9.752 13.579 1.00 86.50 139 VAL A N 1
ATOM 1062 C CA . VAL A 1 139 ? -17.147 -9.366 12.174 1.00 86.50 139 VAL A CA 1
ATOM 1063 C C . VAL A 1 139 ? -15.766 -9.837 11.729 1.00 86.50 139 VAL A C 1
ATOM 1065 O O . VAL A 1 139 ? -14.784 -9.645 12.438 1.00 86.50 139 VAL A O 1
ATOM 1068 N N . SER A 1 140 ? -15.681 -10.507 10.579 1.00 89.00 140 SER A N 1
ATOM 1069 C CA . SER A 1 140 ? -14.393 -10.984 10.078 1.00 89.00 140 SER A CA 1
ATOM 1070 C C . SER A 1 140 ? -13.495 -9.808 9.694 1.00 89.00 140 SER A C 1
ATOM 1072 O O . SER A 1 140 ? -13.969 -8.799 9.171 1.00 89.00 140 SER A O 1
ATOM 1074 N N . ARG A 1 141 ? -12.180 -9.969 9.878 1.00 85.44 141 ARG A N 1
ATOM 1075 C CA . ARG A 1 141 ? -11.187 -8.970 9.447 1.00 85.44 141 ARG A CA 1
ATOM 1076 C C . ARG A 1 141 ? -11.281 -8.675 7.951 1.00 85.44 141 ARG A C 1
ATOM 1078 O O . ARG A 1 141 ? -11.151 -7.526 7.561 1.00 85.44 141 ARG A O 1
ATOM 1085 N N . ALA A 1 142 ? -11.598 -9.690 7.144 1.00 86.81 142 ALA A N 1
ATOM 1086 C CA . ALA A 1 142 ? -11.853 -9.527 5.715 1.00 86.81 142 ALA A CA 1
ATOM 1087 C C . ALA A 1 142 ? -13.072 -8.633 5.432 1.00 86.81 142 ALA A C 1
ATOM 1089 O O . ALA A 1 142 ? -13.018 -7.797 4.541 1.00 86.81 142 ALA A O 1
ATOM 1090 N N . LYS A 1 143 ? -14.159 -8.761 6.208 1.00 84.25 143 LYS A N 1
ATOM 1091 C CA . LYS A 1 143 ? -15.338 -7.899 6.051 1.00 84.25 143 LYS A CA 1
ATOM 1092 C C . LYS A 1 143 ? -15.076 -6.475 6.552 1.00 84.25 143 LYS A C 1
ATOM 1094 O O . LYS A 1 143 ? -15.578 -5.545 5.941 1.00 84.25 143 LYS A O 1
ATOM 1099 N N . LEU A 1 144 ? -14.301 -6.298 7.625 1.00 85.50 144 LEU A N 1
ATOM 1100 C CA . LEU A 1 144 ? -13.853 -4.970 8.062 1.00 85.50 144 LEU A CA 1
ATOM 1101 C C . LEU A 1 144 ? -13.007 -4.295 6.974 1.00 85.50 144 LEU A C 1
ATOM 1103 O O . LEU A 1 144 ? -13.317 -3.174 6.598 1.00 85.50 144 LEU A O 1
ATOM 1107 N N . ALA A 1 145 ? -12.002 -4.997 6.442 1.00 84.44 145 ALA A N 1
ATOM 1108 C CA . ALA A 1 145 ? -11.162 -4.489 5.359 1.00 84.44 145 ALA A CA 1
ATOM 1109 C C . ALA A 1 145 ? -11.998 -4.115 4.129 1.00 84.44 145 ALA A C 1
ATOM 1111 O O . ALA A 1 145 ? -11.849 -3.017 3.620 1.00 84.44 145 ALA A O 1
ATOM 1112 N N . TYR A 1 146 ? -12.942 -4.973 3.725 1.00 84.94 146 TYR A N 1
ATOM 1113 C CA . TYR A 1 146 ? -13.852 -4.677 2.618 1.00 84.94 146 TYR A CA 1
ATOM 1114 C C . TYR A 1 146 ? -14.696 -3.421 2.859 1.00 84.94 146 TYR A C 1
ATOM 1116 O O . TYR A 1 146 ? -14.853 -2.622 1.948 1.00 84.94 146 TYR A O 1
ATOM 1124 N N . ILE A 1 147 ? -15.241 -3.240 4.070 1.00 83.12 147 ILE A N 1
ATOM 1125 C CA . ILE A 1 147 ? -16.039 -2.048 4.391 1.00 83.12 147 ILE A CA 1
ATOM 1126 C C . ILE A 1 147 ? -15.178 -0.792 4.293 1.00 83.12 147 ILE A C 1
ATOM 1128 O O . ILE A 1 147 ? -15.657 0.170 3.722 1.00 83.12 147 ILE A O 1
ATOM 1132 N N . ILE A 1 148 ? -13.946 -0.817 4.809 1.00 84.38 148 ILE A N 1
ATOM 1133 C CA . ILE A 1 148 ? -13.033 0.335 4.767 1.00 84.38 148 ILE A CA 1
ATOM 1134 C C . ILE A 1 148 ? -12.614 0.661 3.330 1.00 84.38 148 ILE A C 1
ATOM 1136 O O . ILE A 1 148 ? -12.579 1.824 2.961 1.00 84.38 148 ILE A O 1
ATOM 1140 N N . ASP A 1 149 ? -12.332 -0.365 2.526 1.00 80.19 149 ASP A N 1
ATOM 1141 C CA . ASP A 1 149 ? -11.902 -0.233 1.127 1.00 80.19 149 ASP A CA 1
ATOM 1142 C C . ASP A 1 149 ? -13.051 0.180 0.183 1.00 80.19 149 ASP A C 1
ATOM 1144 O O . ASP A 1 149 ? -12.821 0.708 -0.897 1.00 80.19 149 ASP A O 1
ATOM 1148 N N . SER A 1 150 ? -14.307 -0.050 0.589 1.00 77.75 150 SER A N 1
ATOM 1149 C CA . SER A 1 150 ? -15.508 0.271 -0.203 1.00 77.75 150 SER A CA 1
ATOM 1150 C C . SER A 1 150 ? -16.201 1.581 0.207 1.00 77.75 150 SER A C 1
ATOM 1152 O O . SER A 1 150 ? -17.302 1.847 -0.283 1.00 77.75 150 SER A O 1
ATOM 1154 N N . THR A 1 151 ? -15.615 2.359 1.123 1.00 72.12 151 THR A N 1
ATOM 1155 C CA . THR A 1 151 ? -16.130 3.654 1.620 1.00 72.12 151 THR A CA 1
ATOM 1156 C C . THR A 1 151 ? -15.141 4.763 1.440 1.00 72.12 151 THR A C 1
ATOM 1158 O O . THR A 1 151 ? -15.595 5.831 0.979 1.00 72.12 151 THR A O 1
#

Sequence (151 aa):
MEFGLVSVIPPALAIILALVTKKVIPSLLAGILSGALILSHWNPITAITYTVSTLWENVTDSWNLAILAFLVLLGILVSLVNLAGGSARYGEWAQRRIKSRAGSQFATFILGILIFIDDYFNCLTVGTVMRPVTDKFKVSRAKLAYIIDST